Protein AF-A0AAV5TWM8-F1 (afdb_monomer_lite)

Secondary structure (DSSP, 8-state):
----TTHHHHHHHHHHHHHHHHHHHHTT----SHHHHHHHHHTT--TT-------------TT-TTTSTTT------TTGGG--EEEEETTEEEEESSTT-SS-EEE---BTTBPP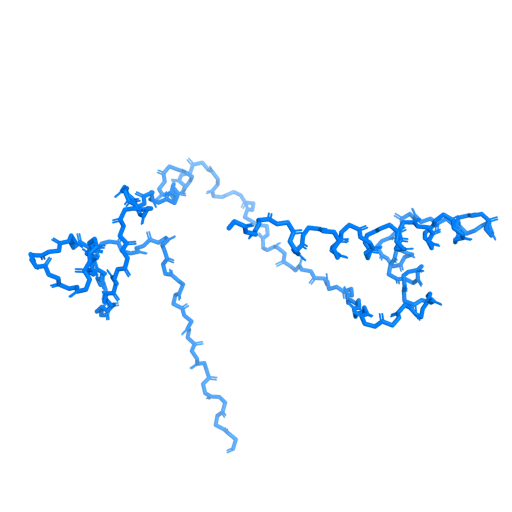--------

Structure (mmCIF, N/CA/C/O backbone):
data_AF-A0AAV5TWM8-F1
#
_entry.id   AF-A0AAV5TWM8-F1
#
loop_
_atom_site.group_PDB
_atom_site.id
_atom_site.type_symbol
_atom_site.label_atom_id
_atom_site.label_alt_id
_atom_site.label_comp_id
_atom_site.label_asym_id
_atom_site.label_entity_id
_atom_site.label_seq_id
_atom_site.pdbx_PDB_ins_code
_atom_site.Cartn_x
_atom_site.Cartn_y
_atom_site.Cartn_z
_atom_site.occupancy
_atom_site.B_iso_or_equiv
_atom_site.auth_seq_id
_atom_site.auth_comp_id
_atom_site.auth_asym_id
_atom_site.auth_atom_id
_atom_site.pdbx_PDB_model_num
ATOM 1 N N . SER A 1 1 ? -13.459 26.679 3.587 1.00 49.06 1 SER A N 1
ATOM 2 C CA . SER A 1 1 ? -13.588 25.571 2.625 1.00 49.06 1 SER A CA 1
ATOM 3 C C . SER A 1 1 ? -12.235 25.231 2.037 1.00 49.06 1 SER A C 1
ATOM 5 O O . SER A 1 1 ? -11.797 25.922 1.133 1.00 49.06 1 SER A O 1
ATOM 7 N N . GLU A 1 2 ? -11.572 24.189 2.529 1.00 49.22 2 GLU A N 1
ATOM 8 C CA . GLU A 1 2 ? -10.461 23.548 1.815 1.00 49.22 2 GLU A CA 1
ATOM 9 C C . GLU A 1 2 ? -10.680 22.035 1.873 1.00 49.22 2 GLU A C 1
ATOM 11 O O . GLU A 1 2 ? -10.535 21.416 2.920 1.00 49.22 2 GLU A O 1
ATOM 16 N N . ALA A 1 3 ? -11.088 21.449 0.746 1.00 53.31 3 ALA A N 1
ATOM 17 C CA . ALA A 1 3 ? -11.395 20.021 0.624 1.00 53.31 3 ALA A CA 1
ATOM 18 C C . ALA A 1 3 ? -10.556 19.327 -0.470 1.00 53.31 3 ALA A C 1
ATOM 20 O O . ALA A 1 3 ? -10.944 18.276 -0.972 1.00 53.31 3 ALA A O 1
ATOM 21 N N . GLN A 1 4 ? -9.428 19.917 -0.891 1.00 60.34 4 GLN A N 1
ATOM 22 C CA . GLN A 1 4 ? -8.647 19.423 -2.043 1.00 60.34 4 GLN A CA 1
ATOM 23 C C . GLN A 1 4 ? -7.148 19.196 -1.777 1.00 60.34 4 GLN A C 1
ATOM 25 O O . GLN A 1 4 ? -6.499 18.531 -2.585 1.00 60.34 4 GLN A O 1
ATOM 30 N N . ASN A 1 5 ? -6.588 19.652 -0.649 1.00 57.09 5 ASN A N 1
ATOM 31 C CA . ASN A 1 5 ? -5.128 19.657 -0.447 1.00 57.09 5 ASN A CA 1
ATOM 32 C C . ASN A 1 5 ? -4.472 18.266 -0.318 1.00 57.09 5 ASN A C 1
ATOM 34 O O . ASN A 1 5 ? -3.258 18.160 -0.453 1.00 57.09 5 ASN A O 1
ATOM 38 N N . GLY A 1 6 ? -5.245 17.191 -0.118 1.00 59.84 6 GLY A N 1
ATOM 39 C CA . GLY A 1 6 ? -4.710 15.824 -0.006 1.00 59.84 6 GLY A CA 1
ATOM 40 C C . GLY A 1 6 ? -4.788 14.968 -1.277 1.00 59.84 6 GLY A C 1
ATOM 41 O O . GLY A 1 6 ? -4.035 14.008 -1.420 1.00 59.84 6 GLY A O 1
ATOM 42 N N . LYS A 1 7 ? -5.686 15.281 -2.219 1.00 67.69 7 LYS A N 1
ATOM 43 C CA . LYS A 1 7 ? -5.908 14.426 -3.401 1.00 67.69 7 LYS A CA 1
ATOM 44 C C . LYS A 1 7 ? -4.803 14.607 -4.442 1.00 67.69 7 LYS A C 1
ATOM 46 O O . LYS A 1 7 ? -4.273 13.636 -4.980 1.00 67.69 7 LYS A O 1
ATOM 51 N N . SER A 1 8 ? -4.413 15.859 -4.670 1.00 68.50 8 SER A N 1
ATOM 52 C CA . SER A 1 8 ? -3.429 16.229 -5.689 1.00 68.50 8 SER A CA 1
ATOM 53 C C . SER A 1 8 ? -2.031 15.662 -5.416 1.00 68.50 8 SER A C 1
ATOM 55 O O . SER A 1 8 ? -1.298 15.365 -6.360 1.00 68.50 8 SER A O 1
ATOM 57 N N . SER A 1 9 ? -1.655 15.474 -4.148 1.00 74.56 9 SER A N 1
ATOM 58 C CA . SER A 1 9 ? -0.363 14.900 -3.761 1.00 74.56 9 SER A CA 1
ATOM 59 C C . SER A 1 9 ? -0.304 13.394 -4.025 1.00 74.56 9 SER A C 1
ATOM 61 O O . SER A 1 9 ? 0.662 12.920 -4.625 1.00 74.56 9 SER A O 1
ATOM 63 N N . CYS A 1 10 ? -1.356 12.652 -3.668 1.00 78.12 10 CYS A N 1
ATOM 64 C CA . CYS A 1 10 ? -1.452 11.218 -3.941 1.00 78.12 10 CYS A CA 1
ATOM 65 C C . CYS A 1 10 ? -1.481 10.930 -5.453 1.00 78.12 10 CYS A C 1
ATOM 67 O O . CYS A 1 10 ? -0.699 10.110 -5.942 1.00 78.12 10 CYS A O 1
ATOM 69 N N . ASP A 1 11 ? -2.292 11.672 -6.218 1.00 86.31 11 ASP A N 1
ATOM 70 C CA . ASP A 1 11 ? -2.353 11.537 -7.680 1.00 86.31 11 ASP A CA 1
ATOM 71 C C . ASP A 1 11 ? -0.998 11.841 -8.341 1.00 86.31 11 ASP A C 1
ATOM 73 O O . ASP A 1 11 ? -0.595 11.165 -9.293 1.00 86.31 11 ASP A O 1
ATOM 77 N N . ARG A 1 12 ? -0.245 12.814 -7.807 1.00 84.06 12 ARG A N 1
ATOM 78 C CA . ARG A 1 12 ? 1.103 13.151 -8.285 1.00 84.06 12 ARG A CA 1
ATOM 79 C C . ARG A 1 12 ? 2.082 11.992 -8.086 1.00 84.06 12 ARG A C 1
ATOM 81 O O . ARG A 1 12 ? 2.802 11.653 -9.026 1.00 84.06 12 ARG A O 1
ATOM 88 N N . VAL A 1 13 ? 2.090 11.363 -6.910 1.00 84.62 13 V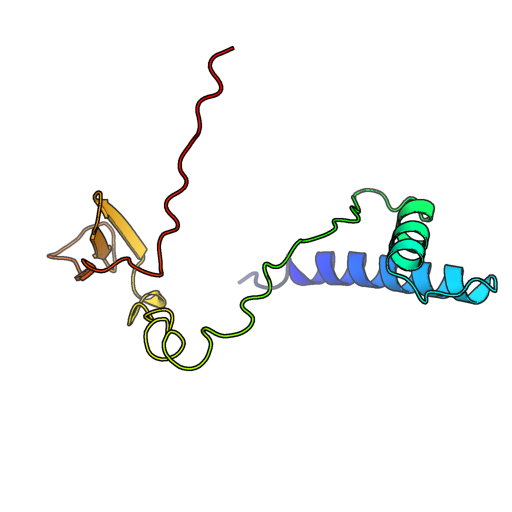AL A N 1
ATOM 89 C CA . VAL A 1 13 ? 2.948 10.195 -6.632 1.00 84.62 13 VAL A CA 1
ATOM 90 C C . VAL A 1 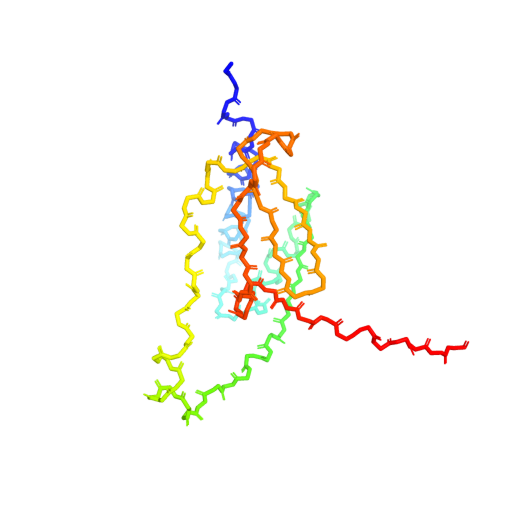13 ? 2.541 9.013 -7.515 1.00 84.62 13 VAL A C 1
ATOM 92 O O . VAL A 1 13 ? 3.391 8.394 -8.158 1.00 84.62 13 VAL A O 1
ATOM 95 N N . ALA A 1 14 ? 1.240 8.747 -7.649 1.00 86.69 14 ALA A N 1
ATOM 96 C CA . ALA A 1 14 ? 0.736 7.684 -8.514 1.00 86.69 14 ALA A CA 1
ATOM 97 C C . ALA A 1 14 ? 1.116 7.903 -9.991 1.00 86.69 14 ALA A C 1
ATOM 99 O O . ALA A 1 14 ? 1.503 6.958 -10.683 1.00 86.69 14 ALA A O 1
ATOM 100 N N . ALA A 1 15 ? 1.055 9.142 -10.487 1.00 88.31 15 ALA A N 1
ATOM 101 C CA . ALA A 1 15 ? 1.466 9.482 -11.848 1.00 88.31 15 ALA A CA 1
ATOM 102 C C . ALA A 1 15 ? 2.970 9.252 -12.076 1.00 88.31 15 ALA A C 1
ATOM 104 O O . ALA A 1 15 ? 3.359 8.732 -13.127 1.00 88.31 15 ALA A O 1
ATOM 105 N N . GLN A 1 16 ? 3.809 9.586 -11.089 1.00 88.69 16 GLN A N 1
ATOM 106 C CA . GLN A 1 16 ? 5.252 9.332 -11.133 1.00 88.69 16 GLN A CA 1
ATOM 107 C C . GLN A 1 16 ? 5.559 7.833 -11.184 1.00 88.69 16 GLN A C 1
ATOM 109 O O . GLN A 1 16 ? 6.311 7.405 -12.061 1.00 88.69 16 GLN A O 1
ATOM 114 N N . VAL A 1 17 ? 4.927 7.031 -10.322 1.00 90.50 17 VAL A N 1
ATOM 115 C CA . VAL A 1 17 ? 5.081 5.566 -10.322 1.00 90.50 17 VAL A CA 1
ATOM 116 C C . VAL A 1 17 ? 4.638 4.980 -11.665 1.00 90.50 17 VAL A C 1
ATOM 118 O O . VAL A 1 17 ? 5.399 4.247 -12.292 1.00 90.50 17 VAL A O 1
ATOM 121 N N . LYS A 1 18 ? 3.469 5.372 -12.191 1.00 90.62 18 LYS A N 1
ATOM 122 C CA . LYS A 1 18 ? 2.987 4.902 -13.505 1.00 90.62 18 LYS A CA 1
ATOM 123 C C . LYS A 1 18 ? 3.951 5.236 -14.643 1.00 90.62 18 LYS A C 1
ATOM 125 O O . LYS A 1 18 ? 4.152 4.404 -15.525 1.00 90.62 18 LYS A O 1
ATOM 130 N N . ARG A 1 19 ? 4.541 6.438 -14.652 1.00 90.38 19 ARG A N 1
ATOM 131 C CA . ARG A 1 19 ? 5.536 6.819 -15.669 1.00 90.38 19 ARG A CA 1
ATOM 132 C C . ARG A 1 19 ? 6.752 5.904 -15.607 1.00 90.38 19 ARG A C 1
ATOM 134 O O . ARG A 1 19 ? 7.178 5.393 -16.631 1.00 90.38 19 ARG A O 1
ATOM 141 N N . LYS A 1 20 ? 7.249 5.643 -14.403 1.00 89.25 20 LYS A N 1
ATOM 142 C CA . LYS A 1 20 ? 8.403 4.777 -14.175 1.00 89.25 20 LYS A CA 1
ATOM 143 C C . LYS A 1 20 ? 8.170 3.326 -14.591 1.00 89.25 20 LYS A C 1
ATOM 145 O O . LYS A 1 20 ? 9.054 2.730 -15.197 1.00 89.25 20 LYS A O 1
ATOM 150 N N . LEU A 1 21 ? 6.973 2.794 -14.355 1.00 90.12 21 LEU A N 1
ATOM 151 C CA . LEU A 1 21 ? 6.596 1.470 -14.855 1.00 90.12 21 LEU A CA 1
ATOM 152 C C . LEU A 1 21 ? 6.574 1.430 -16.389 1.00 90.12 21 LEU A C 1
ATOM 154 O O . LEU A 1 21 ? 7.087 0.485 -16.980 1.00 90.12 21 LEU A O 1
ATOM 158 N N . ARG A 1 22 ? 6.065 2.481 -17.050 1.00 90.94 22 ARG A N 1
ATOM 159 C CA . ARG A 1 22 ? 6.137 2.586 -18.519 1.00 90.94 22 ARG A CA 1
ATOM 160 C C . ARG A 1 22 ? 7.577 2.652 -19.023 1.00 90.94 22 ARG A C 1
ATOM 162 O O . ARG A 1 22 ? 7.898 1.949 -19.971 1.00 90.94 22 ARG A O 1
ATOM 169 N N . ASP A 1 23 ? 8.445 3.427 -18.373 1.00 89.62 23 ASP A N 1
ATOM 170 C CA . ASP A 1 23 ? 9.871 3.513 -18.722 1.00 89.62 23 ASP A CA 1
ATOM 171 C C . ASP A 1 23 ? 10.594 2.166 -18.504 1.00 89.62 23 ASP A C 1
ATOM 173 O O . ASP A 1 23 ? 11.546 1.829 -19.207 1.00 89.62 23 ASP A O 1
ATOM 177 N N . TYR A 1 24 ? 10.171 1.379 -17.511 1.00 89.56 24 TYR A N 1
ATOM 178 C CA . TYR A 1 24 ? 10.675 0.023 -17.284 1.00 89.56 24 TYR A CA 1
ATOM 179 C C . TYR A 1 24 ? 10.277 -0.913 -18.433 1.00 89.56 24 TYR A C 1
ATOM 181 O O . TYR A 1 24 ? 11.146 -1.596 -18.973 1.00 89.56 24 TYR A O 1
ATOM 189 N N . VAL A 1 25 ? 9.016 -0.856 -18.875 1.00 90.38 25 VAL A N 1
ATOM 190 C CA . VAL A 1 25 ? 8.518 -1.654 -20.008 1.00 90.38 25 VAL A CA 1
ATOM 191 C C . VAL A 1 25 ? 9.142 -1.233 -21.339 1.00 90.38 25 VAL A C 1
ATOM 193 O O . VAL A 1 25 ? 9.568 -2.075 -22.126 1.00 90.38 25 VAL A O 1
ATOM 196 N N . ALA A 1 26 ? 9.289 0.071 -21.570 1.00 89.69 26 ALA A N 1
ATOM 197 C CA . ALA A 1 26 ? 9.904 0.617 -22.780 1.00 89.69 26 ALA A CA 1
ATOM 198 C C . ALA A 1 26 ? 11.378 0.204 -22.951 1.00 89.69 26 ALA A C 1
ATOM 200 O O . ALA A 1 26 ? 11.882 0.175 -24.070 1.00 89.69 26 ALA A O 1
ATOM 201 N N . ARG A 1 27 ? 12.068 -0.162 -21.862 1.00 87.94 27 ARG A N 1
ATOM 202 C CA . ARG A 1 27 ? 13.435 -0.711 -21.890 1.00 87.94 27 ARG A CA 1
ATOM 203 C C . ARG A 1 27 ? 13.490 -2.206 -22.236 1.00 87.94 27 ARG A C 1
ATOM 205 O O . ARG A 1 27 ? 14.539 -2.822 -22.071 1.00 87.94 27 ARG A O 1
ATOM 212 N N . GLY A 1 28 ? 12.381 -2.796 -22.680 1.00 87.38 28 GLY A N 1
ATOM 213 C CA . GLY A 1 28 ? 12.293 -4.209 -23.059 1.00 87.38 28 GLY A CA 1
ATOM 214 C C . GLY A 1 28 ? 12.157 -5.168 -21.875 1.00 87.38 28 GLY A C 1
ATOM 215 O O . GLY A 1 28 ? 12.232 -6.379 -22.064 1.00 87.38 28 GLY A O 1
ATOM 216 N N . LYS A 1 29 ? 11.956 -4.652 -20.655 1.00 87.00 29 LYS A N 1
ATOM 217 C CA . LYS A 1 29 ? 11.653 -5.473 -19.476 1.00 87.00 29 LYS A CA 1
ATOM 218 C C . LYS A 1 29 ? 10.141 -5.688 -19.380 1.00 87.00 29 LYS A C 1
ATOM 220 O O . LYS A 1 29 ? 9.375 -4.811 -19.755 1.00 87.00 29 LYS A O 1
ATOM 225 N N . ASN A 1 30 ? 9.689 -6.827 -18.869 1.00 89.50 30 ASN A N 1
ATOM 226 C CA . ASN A 1 30 ? 8.260 -7.094 -18.683 1.00 89.50 30 ASN A CA 1
ATOM 227 C C . ASN A 1 30 ? 7.907 -7.130 -17.190 1.00 89.50 30 ASN A C 1
ATOM 229 O O . ASN A 1 30 ? 8.778 -7.389 -16.364 1.00 89.50 30 ASN A O 1
ATOM 233 N N . ILE A 1 31 ? 6.649 -6.855 -16.846 1.00 88.19 31 ILE A N 1
ATOM 234 C CA . ILE A 1 31 ? 6.144 -6.914 -15.469 1.00 88.19 31 ILE A CA 1
ATOM 235 C C . ILE A 1 31 ? 5.070 -7.998 -15.428 1.00 88.19 31 ILE A C 1
ATOM 237 O O . ILE A 1 31 ? 3.916 -7.741 -15.770 1.00 88.19 31 ILE A O 1
ATOM 241 N N . VAL A 1 32 ? 5.463 -9.215 -15.053 1.00 90.81 32 VAL A N 1
ATOM 242 C CA . VAL A 1 32 ? 4.565 -10.382 -15.014 1.00 90.81 32 VAL A CA 1
ATOM 243 C C . VAL A 1 32 ? 4.396 -10.885 -13.583 1.00 90.81 32 VAL A C 1
ATOM 245 O O . VAL A 1 32 ? 3.305 -11.310 -13.207 1.00 90.81 32 VAL A O 1
ATOM 248 N N . SER A 1 33 ? 5.453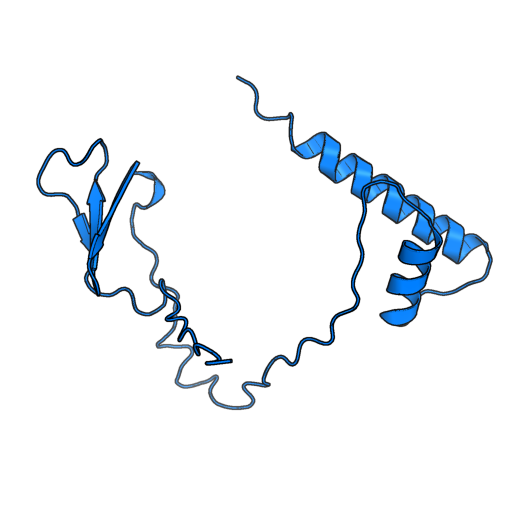 -10.801 -12.774 1.00 88.88 33 SER A N 1
ATOM 249 C CA . SER A 1 33 ? 5.451 -11.204 -11.369 1.00 88.88 33 SER A CA 1
ATOM 250 C C . SER A 1 33 ? 5.364 -10.016 -10.407 1.00 88.88 33 SER A C 1
ATOM 252 O O . SER A 1 33 ? 5.694 -8.871 -10.734 1.00 88.88 33 SER A O 1
ATOM 254 N N . GLU A 1 34 ? 4.975 -10.296 -9.164 1.00 88.00 34 GLU A N 1
ATOM 255 C CA . GLU A 1 34 ? 5.014 -9.332 -8.065 1.00 88.00 34 GLU A CA 1
ATOM 256 C C . GLU A 1 34 ? 6.435 -8.826 -7.769 1.00 88.00 34 GLU A C 1
ATOM 258 O O . GLU A 1 34 ? 6.611 -7.688 -7.326 1.00 88.00 34 GLU A O 1
ATOM 263 N N . LYS A 1 35 ? 7.454 -9.646 -8.058 1.00 89.62 35 LYS A N 1
ATOM 264 C CA . LYS A 1 35 ? 8.863 -9.268 -7.914 1.00 89.62 35 LYS A CA 1
ATOM 265 C C . LYS A 1 35 ? 9.275 -8.268 -8.983 1.00 89.62 35 LYS A C 1
ATOM 267 O O . LYS A 1 35 ? 9.942 -7.294 -8.650 1.00 89.6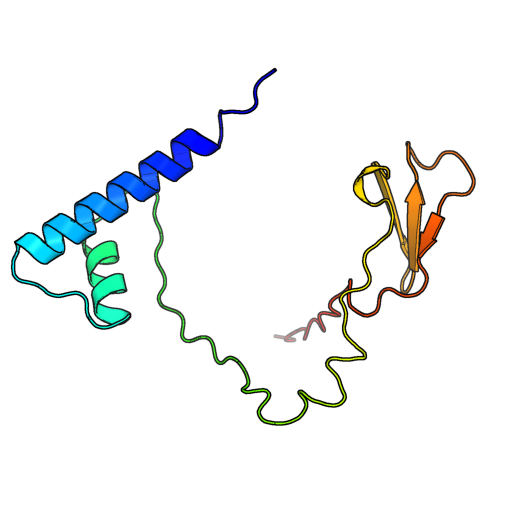2 35 LYS A O 1
ATOM 272 N N . ASP A 1 36 ? 8.820 -8.457 -10.219 1.00 89.69 36 ASP A N 1
ATOM 273 C CA . ASP A 1 36 ? 9.120 -7.543 -11.328 1.00 89.69 36 ASP A CA 1
ATOM 274 C C . ASP A 1 36 ? 8.536 -6.158 -11.039 1.00 89.69 36 ASP A C 1
ATOM 276 O O . ASP A 1 36 ? 9.184 -5.138 -11.268 1.00 89.69 36 ASP A O 1
ATOM 280 N N . LEU A 1 37 ? 7.319 -6.114 -10.482 1.00 89.81 37 LEU A N 1
ATOM 281 C CA . LEU A 1 37 ? 6.678 -4.862 -10.085 1.00 89.81 37 LEU A CA 1
ATOM 282 C C . LEU A 1 37 ? 7.447 -4.177 -8.951 1.00 89.81 37 LEU A C 1
ATOM 284 O O . LEU A 1 37 ? 7.683 -2.969 -9.010 1.00 89.81 37 LEU A O 1
ATOM 288 N N . TYR A 1 38 ? 7.849 -4.939 -7.933 1.00 91.56 38 TYR A N 1
ATOM 289 C CA . TYR A 1 38 ? 8.674 -4.422 -6.846 1.00 91.56 38 TYR A CA 1
ATOM 290 C C . TYR A 1 38 ? 9.991 -3.849 -7.376 1.00 91.56 38 TYR A C 1
ATOM 292 O O . TYR A 1 38 ? 10.323 -2.701 -7.086 1.00 91.56 38 TYR A O 1
ATOM 300 N N . GLU A 1 39 ? 10.709 -4.611 -8.198 1.00 89.50 39 GLU A N 1
ATOM 301 C CA . GLU A 1 39 ? 11.989 -4.213 -8.774 1.00 89.50 39 GLU A CA 1
ATOM 302 C C . GLU A 1 39 ? 11.842 -2.970 -9.661 1.00 89.50 39 GLU A C 1
ATOM 304 O O . GLU A 1 39 ? 12.641 -2.035 -9.558 1.00 89.50 39 GLU A O 1
ATOM 309 N N . ALA A 1 40 ? 10.785 -2.911 -10.475 1.00 90.12 40 ALA A N 1
ATOM 310 C CA . ALA A 1 40 ? 10.501 -1.773 -11.335 1.00 90.12 40 ALA A CA 1
ATOM 311 C C . ALA A 1 40 ? 10.311 -0.474 -10.542 1.00 90.12 40 ALA A C 1
ATOM 313 O O . ALA A 1 40 ? 10.770 0.580 -10.986 1.00 90.12 40 ALA A O 1
ATOM 314 N N . ILE A 1 41 ? 9.676 -0.525 -9.368 1.00 89.94 41 ILE A N 1
ATOM 315 C CA . ILE A 1 41 ? 9.465 0.667 -8.534 1.00 89.94 41 ILE A CA 1
ATOM 316 C C . ILE A 1 41 ? 10.702 0.958 -7.669 1.00 89.94 41 ILE A C 1
ATOM 318 O O . ILE A 1 41 ? 11.118 2.115 -7.577 1.00 89.94 41 ILE A O 1
ATOM 322 N N . ALA A 1 42 ? 11.331 -0.069 -7.095 1.00 86.12 42 ALA A N 1
ATOM 323 C CA . ALA A 1 42 ? 12.500 0.062 -6.225 1.00 86.12 42 ALA A CA 1
ATOM 324 C C . ALA A 1 42 ? 13.716 0.648 -6.963 1.00 86.12 42 ALA A C 1
ATOM 326 O O . ALA A 1 42 ? 14.378 1.550 -6.451 1.00 86.12 42 ALA A O 1
ATOM 327 N N . GLN A 1 43 ? 13.968 0.225 -8.208 1.00 80.12 43 GLN A N 1
ATOM 328 C CA . GLN A 1 43 ? 15.067 0.752 -9.032 1.00 80.12 43 GLN A CA 1
ATOM 329 C C . GLN A 1 43 ? 14.867 2.209 -9.468 1.00 80.12 43 GLN A C 1
ATOM 331 O O . GLN A 1 43 ? 15.792 2.833 -9.987 1.00 80.12 43 GLN A O 1
ATOM 336 N N . CYS A 1 44 ? 13.668 2.774 -9.304 1.00 74.81 44 CYS A N 1
ATOM 337 C CA . CYS A 1 44 ? 13.366 4.102 -9.825 1.00 74.81 44 CYS A CA 1
ATOM 338 C C . CYS A 1 44 ? 13.794 5.263 -8.925 1.00 74.81 44 CYS A C 1
ATOM 340 O O . CYS A 1 44 ? 13.771 6.400 -9.405 1.00 74.81 44 CYS A O 1
ATOM 342 N N . GLY A 1 45 ? 14.184 5.004 -7.670 1.00 73.44 45 GLY A N 1
ATOM 343 C CA . GLY A 1 45 ? 14.770 6.011 -6.776 1.00 73.44 45 GLY A CA 1
ATOM 344 C C . GLY A 1 45 ? 13.876 7.231 -6.520 1.00 73.44 45 GLY A C 1
ATOM 345 O O . GLY A 1 45 ? 14.371 8.352 -6.407 1.00 73.44 45 GLY A O 1
ATOM 346 N N . LEU A 1 46 ? 12.551 7.045 -6.487 1.00 81.81 46 LEU A N 1
ATOM 347 C CA . LEU A 1 46 ? 11.609 8.127 -6.195 1.00 81.81 46 LEU A CA 1
ATOM 348 C C . LEU A 1 46 ? 11.777 8.576 -4.735 1.00 81.81 46 LEU A C 1
ATOM 350 O O . LEU A 1 46 ? 11.574 7.796 -3.808 1.00 81.81 46 LEU A O 1
ATOM 354 N N . LYS A 1 47 ? 12.147 9.845 -4.525 1.00 78.94 47 LYS A N 1
ATOM 355 C CA . LYS A 1 47 ? 12.295 10.417 -3.179 1.00 78.94 47 LYS A CA 1
ATOM 356 C C . LYS A 1 47 ? 10.942 10.437 -2.462 1.00 78.94 47 LYS A C 1
ATOM 358 O O . LYS A 1 47 ? 9.956 10.895 -3.033 1.00 78.94 47 LYS A O 1
ATOM 363 N N . GLY A 1 48 ? 10.922 9.982 -1.209 1.00 78.50 48 GLY A N 1
ATOM 364 C CA . GLY A 1 48 ? 9.713 9.961 -0.378 1.00 78.50 48 GLY A CA 1
ATOM 365 C C . GLY A 1 48 ? 8.766 8.787 -0.645 1.00 78.50 48 GLY A C 1
ATOM 366 O O . GLY A 1 48 ? 7.628 8.827 -0.189 1.00 78.50 48 GLY A O 1
ATOM 367 N N . LEU A 1 49 ? 9.212 7.755 -1.371 1.00 81.94 49 LEU A N 1
ATOM 368 C CA . LEU A 1 49 ? 8.457 6.523 -1.585 1.00 81.94 49 LEU A CA 1
ATOM 369 C C . LEU A 1 49 ? 9.237 5.328 -1.025 1.00 81.94 49 LEU A C 1
ATOM 371 O O . LEU A 1 49 ? 10.329 5.025 -1.500 1.00 81.94 49 LEU A O 1
ATOM 375 N N . SER A 1 50 ? 8.642 4.625 -0.064 1.00 85.44 50 SER A N 1
ATOM 376 C CA . SER A 1 50 ? 9.137 3.335 0.425 1.00 85.44 50 SER A CA 1
ATOM 377 C C . SER A 1 50 ? 8.235 2.227 -0.103 1.00 85.44 50 SER A C 1
ATOM 379 O O . SER A 1 50 ? 7.011 2.325 -0.018 1.00 85.44 50 SER A O 1
ATOM 381 N N . VAL A 1 51 ? 8.830 1.177 -0.665 1.00 85.81 51 VAL A N 1
ATOM 382 C CA . VAL A 1 51 ? 8.100 0.050 -1.255 1.00 85.81 51 VAL A CA 1
ATOM 383 C C . VAL A 1 51 ? 8.569 -1.231 -0.592 1.00 85.81 51 VAL A C 1
ATOM 385 O O . VAL A 1 51 ? 9.770 -1.443 -0.438 1.00 85.81 51 VAL A O 1
ATOM 388 N N . TYR A 1 52 ? 7.621 -2.091 -0.232 1.00 87.44 52 TYR A N 1
ATOM 389 C CA . TYR A 1 52 ? 7.881 -3.378 0.402 1.00 87.44 52 TYR A CA 1
ATOM 390 C C . TYR A 1 52 ? 7.079 -4.463 -0.309 1.00 87.44 52 TYR A C 1
ATOM 392 O O . TYR A 1 52 ? 5.891 -4.287 -0.583 1.00 87.44 52 TYR A O 1
ATOM 400 N N . LEU A 1 53 ? 7.729 -5.588 -0.597 1.00 88.50 53 LEU A N 1
ATOM 401 C CA . LEU A 1 53 ? 7.066 -6.786 -1.092 1.00 88.50 53 LEU A CA 1
ATOM 402 C C . LEU A 1 53 ? 6.819 -7.722 0.092 1.00 88.50 53 LEU A C 1
ATOM 404 O O . LEU A 1 53 ? 7.763 -8.258 0.666 1.00 88.50 53 LEU A O 1
ATOM 408 N N . VAL A 1 54 ? 5.554 -7.912 0.464 1.00 86.00 54 VAL A N 1
ATOM 409 C CA . VAL A 1 54 ? 5.174 -8.743 1.613 1.00 86.00 54 VAL A CA 1
ATOM 410 C C . VAL A 1 54 ? 4.339 -9.923 1.142 1.00 86.00 54 VAL A C 1
ATOM 412 O O . VAL A 1 54 ? 3.320 -9.759 0.469 1.00 86.00 54 VAL A O 1
ATOM 415 N N . LYS A 1 55 ? 4.742 -11.132 1.541 1.00 85.88 55 LYS A N 1
ATOM 416 C CA . LYS A 1 55 ? 3.941 -12.339 1.341 1.00 85.88 55 LYS A CA 1
ATOM 417 C C . LYS A 1 55 ? 2.896 -12.426 2.447 1.00 85.88 55 LYS A C 1
ATOM 419 O O . LYS A 1 55 ? 3.167 -12.921 3.536 1.00 85.88 55 LYS A O 1
ATOM 424 N N . VAL A 1 56 ? 1.688 -11.954 2.162 1.00 81.75 56 VAL A N 1
ATOM 425 C CA . VAL A 1 56 ? 0.570 -12.086 3.098 1.00 81.75 56 VAL A CA 1
ATOM 426 C C . VAL A 1 56 ? 0.047 -13.519 3.026 1.00 81.75 56 VAL A C 1
ATOM 428 O O . VAL A 1 56 ? -0.578 -13.912 2.039 1.00 81.75 56 VAL A O 1
ATOM 431 N N . LYS A 1 57 ? 0.288 -14.312 4.075 1.00 77.00 57 LYS A N 1
ATOM 432 C CA . LYS A 1 57 ? -0.448 -15.560 4.296 1.00 77.00 57 LYS A CA 1
ATOM 433 C C . LYS A 1 57 ? -1.876 -15.175 4.668 1.00 77.00 57 LYS A C 1
ATOM 435 O O . LYS A 1 57 ? -2.186 -14.950 5.830 1.00 77.00 57 LYS A O 1
ATOM 440 N N . ARG A 1 58 ? -2.749 -15.042 3.671 1.00 59.34 58 ARG A N 1
ATOM 441 C CA . ARG A 1 58 ? -4.183 -15.099 3.945 1.00 59.34 58 ARG A CA 1
ATOM 442 C C . ARG A 1 58 ? -4.458 -16.546 4.299 1.00 59.34 58 ARG A C 1
ATOM 444 O O . ARG A 1 58 ? -4.323 -17.407 3.431 1.00 59.34 58 ARG A O 1
ATOM 451 N N . GLU A 1 59 ? -4.758 -16.816 5.562 1.00 57.81 59 GLU A N 1
ATOM 452 C CA . GLU A 1 59 ? -5.327 -18.100 5.941 1.00 57.81 59 GLU A CA 1
ATOM 453 C C . GLU A 1 59 ? -6.508 -18.344 5.010 1.00 57.81 59 GLU A C 1
ATOM 455 O O . GLU A 1 59 ? -7.483 -17.586 4.985 1.00 57.81 59 GLU A O 1
ATOM 460 N N . LYS A 1 60 ? -6.368 -19.349 4.148 1.00 48.31 60 LYS A N 1
ATOM 461 C CA . LYS A 1 60 ? -7.481 -19.830 3.356 1.00 48.31 60 LYS A CA 1
ATOM 462 C C . LYS A 1 60 ? -8.501 -20.333 4.366 1.00 48.31 60 LYS A C 1
ATOM 464 O O . LYS A 1 60 ? -8.363 -21.439 4.876 1.00 48.31 60 LYS A O 1
ATOM 469 N N . LYS A 1 61 ? -9.540 -19.544 4.634 1.00 47.84 61 LYS A N 1
ATOM 470 C CA . LYS A 1 61 ? -10.809 -20.068 5.141 1.00 47.84 61 LYS A CA 1
ATOM 471 C C . LYS A 1 61 ? -11.451 -20.903 4.030 1.00 47.84 61 LYS A C 1
ATOM 473 O O . LYS A 1 61 ? -12.497 -20.558 3.500 1.00 47.84 61 LYS A O 1
ATOM 478 N N . GLU A 1 62 ? -10.795 -21.988 3.630 1.00 43.69 62 GLU A N 1
ATOM 479 C CA . GLU A 1 62 ? -11.447 -23.041 2.872 1.00 43.69 62 GLU A CA 1
ATOM 480 C C . GLU A 1 62 ? -12.409 -23.732 3.850 1.00 43.69 62 GLU A C 1
ATOM 482 O O . GLU A 1 62 ? -11.990 -24.392 4.795 1.00 43.69 62 GLU A O 1
ATOM 487 N N . LYS A 1 63 ? -13.713 -23.546 3.602 1.00 41.72 63 LYS A N 1
ATOM 488 C CA . LYS A 1 63 ? -14.835 -24.320 4.167 1.00 41.72 63 LYS A CA 1
ATOM 489 C C . LYS A 1 63 ? -15.302 -24.005 5.599 1.00 41.72 63 LYS A C 1
ATOM 491 O O . LYS A 1 63 ? -15.686 -24.911 6.324 1.00 41.72 63 LYS A O 1
ATOM 496 N N . VAL A 1 64 ? -15.444 -22.728 5.959 1.00 45.34 64 VAL A N 1
ATOM 497 C CA . VAL A 1 64 ? -16.492 -22.323 6.933 1.00 45.34 64 VAL A CA 1
ATOM 498 C C . VAL A 1 64 ? -17.287 -21.123 6.404 1.00 45.34 64 VAL A C 1
ATOM 500 O O . VAL A 1 64 ? -17.667 -20.212 7.131 1.00 45.34 64 VAL A O 1
ATOM 503 N N . GLU A 1 65 ? -17.496 -21.079 5.088 1.00 43.72 65 GLU A N 1
ATOM 504 C CA . GLU A 1 65 ? -18.143 -19.945 4.418 1.00 43.72 65 GLU A CA 1
ATOM 505 C C . GLU A 1 65 ? -19.674 -20.082 4.320 1.00 43.72 65 GLU A C 1
ATOM 507 O O . GLU A 1 65 ? -20.343 -19.112 3.987 1.00 43.72 65 GLU A O 1
ATOM 512 N N . ASN A 1 66 ? -20.262 -21.225 4.701 1.00 44.09 66 ASN A N 1
ATOM 513 C CA . ASN A 1 66 ? -21.724 -21.381 4.678 1.00 44.09 66 ASN A CA 1
ATOM 514 C C . ASN A 1 66 ? -22.434 -21.168 6.027 1.00 44.09 66 ASN A C 1
ATOM 516 O O . ASN A 1 66 ? -23.593 -20.758 6.006 1.00 44.09 66 ASN A O 1
ATOM 520 N N . ASP A 1 67 ? -21.752 -21.306 7.173 1.00 43.00 67 ASP A N 1
ATOM 521 C CA . ASP A 1 67 ? -22.400 -21.117 8.487 1.00 43.00 67 ASP A CA 1
ATOM 522 C C . ASP A 1 67 ? -21.949 -19.855 9.250 1.00 43.00 67 ASP A C 1
ATOM 524 O O . ASP A 1 67 ? -22.744 -19.287 9.998 1.00 43.00 67 ASP A O 1
ATOM 528 N N . LEU A 1 68 ? -20.736 -19.324 9.016 1.00 44.91 68 LEU A N 1
ATOM 529 C CA . LEU A 1 68 ? -20.243 -18.105 9.698 1.00 44.91 68 LEU A CA 1
ATOM 530 C C . LEU A 1 68 ? -20.518 -16.790 8.946 1.00 44.91 68 LEU A C 1
ATOM 532 O O . LEU A 1 68 ? -20.511 -15.713 9.547 1.00 44.91 68 LEU A O 1
ATOM 536 N N . VAL A 1 69 ? -20.799 -16.841 7.639 1.00 43.78 69 VAL A N 1
ATOM 537 C CA . VAL A 1 69 ? -21.133 -15.639 6.842 1.00 43.78 69 VAL A CA 1
ATOM 538 C C . VAL A 1 69 ? -22.515 -15.080 7.210 1.00 43.78 69 VAL A C 1
ATOM 540 O O . VAL A 1 69 ? -22.779 -13.892 7.021 1.00 43.78 69 VAL A O 1
ATOM 543 N N . LYS A 1 70 ? -23.385 -15.884 7.838 1.00 43.53 70 LYS A N 1
ATOM 544 C CA . LYS A 1 70 ? -24.620 -15.374 8.456 1.00 43.53 70 LYS A CA 1
ATOM 545 C C . LYS A 1 70 ? -24.374 -14.655 9.788 1.00 43.53 70 LYS A C 1
ATOM 547 O O . LYS A 1 70 ? -25.158 -13.771 10.127 1.00 43.53 70 LYS A O 1
ATOM 552 N N . THR A 1 71 ? -23.299 -14.970 10.509 1.00 44.66 71 THR A N 1
ATOM 553 C CA . THR A 1 71 ? -23.027 -14.450 11.864 1.00 44.66 71 THR A CA 1
ATOM 554 C C . THR A 1 71 ? -22.043 -13.284 11.917 1.00 44.66 71 THR A C 1
ATOM 556 O O . THR A 1 71 ? -22.027 -12.571 12.916 1.00 44.66 71 THR A O 1
ATOM 559 N N . LEU A 1 72 ? -21.282 -13.012 10.853 1.00 47.06 72 LEU A N 1
ATOM 560 C CA . LEU A 1 72 ? -20.328 -11.894 10.802 1.00 47.06 72 LEU A CA 1
ATOM 561 C C . LEU A 1 72 ? -20.655 -10.891 9.689 1.00 47.06 72 LEU A C 1
ATOM 563 O O . LEU A 1 72 ? -19.781 -10.465 8.935 1.00 47.06 72 LEU A O 1
ATOM 567 N N . LYS A 1 73 ? -21.912 -10.436 9.605 1.00 50.75 73 LYS A N 1
ATOM 568 C CA . LYS A 1 73 ? -22.119 -9.078 9.082 1.00 50.75 73 LYS A CA 1
ATOM 569 C C . LYS A 1 73 ? -21.410 -8.147 10.068 1.00 50.75 73 LYS A C 1
ATOM 571 O O . LYS A 1 73 ? -21.796 -8.186 11.238 1.00 50.75 73 LYS A O 1
ATOM 576 N N . PRO A 1 74 ? -20.414 -7.332 9.662 1.00 53.72 74 PRO A N 1
ATOM 577 C CA . PRO A 1 74 ? -19.921 -6.281 10.538 1.00 53.72 74 PRO A CA 1
ATOM 578 C C . PRO A 1 74 ? -21.148 -5.470 10.937 1.00 53.72 74 PRO A C 1
ATOM 580 O O . PRO A 1 74 ? -21.831 -4.905 10.072 1.00 53.72 74 PRO A O 1
ATOM 583 N N . LYS A 1 75 ? -21.521 -5.534 12.221 1.00 61.12 75 LYS A N 1
ATOM 584 C CA . LYS A 1 75 ? -22.680 -4.796 12.710 1.00 61.12 75 LYS A CA 1
ATOM 585 C C . LYS A 1 75 ? -22.416 -3.343 12.345 1.00 61.12 75 LYS A C 1
ATOM 587 O O . LYS A 1 75 ? -21.329 -2.825 12.562 1.00 61.12 75 LYS A O 1
ATOM 592 N N . LYS A 1 76 ? -23.363 -2.700 11.672 1.00 64.88 76 LYS A N 1
ATOM 593 C CA . LYS A 1 76 ? -23.239 -1.275 11.374 1.00 64.88 76 LYS A CA 1
ATOM 594 C C . LYS A 1 76 ? -23.632 -0.540 12.643 1.00 64.88 76 LYS A C 1
ATOM 596 O O . LYS A 1 76 ? -24.715 -0.777 13.171 1.00 64.88 76 LYS A O 1
ATOM 601 N N . MET A 1 77 ? -22.760 0.330 13.141 1.00 70.50 77 MET A N 1
ATOM 602 C CA . MET A 1 77 ? -23.121 1.220 14.236 1.00 70.50 77 MET A CA 1
ATOM 603 C C . MET A 1 77 ? -24.070 2.272 13.663 1.00 70.50 77 MET A C 1
ATOM 605 O O . MET A 1 77 ? -23.653 3.203 12.970 1.00 70.50 77 MET A O 1
ATOM 609 N N . GLU A 1 78 ? -25.370 2.071 13.869 1.00 73.56 78 GLU A N 1
ATOM 610 C CA . GLU A 1 78 ? -26.390 2.979 13.355 1.00 73.56 78 GLU A CA 1
ATOM 611 C C . GLU A 1 78 ? -26.162 4.400 13.870 1.00 73.56 78 GLU A C 1
ATOM 613 O O . GLU A 1 78 ? -26.166 4.647 15.081 1.00 73.56 78 GLU A O 1
ATOM 618 N N . GLY A 1 79 ? -26.003 5.332 12.928 1.00 76.38 79 GLY A N 1
ATOM 619 C CA . GLY A 1 79 ? -25.836 6.750 13.223 1.00 76.38 79 GLY A CA 1
ATOM 620 C C . GLY A 1 79 ? -24.428 7.160 13.654 1.00 76.38 79 GLY A C 1
ATOM 621 O O . GLY A 1 79 ? -24.300 8.241 14.219 1.00 76.38 79 GLY A O 1
ATOM 622 N N . ILE A 1 80 ? -23.383 6.360 13.380 1.00 80.19 80 ILE A N 1
ATOM 623 C CA . ILE A 1 80 ? -21.994 6.685 13.769 1.00 80.19 80 ILE A CA 1
ATOM 624 C C . ILE A 1 80 ? -21.541 8.087 13.331 1.00 80.19 80 ILE A C 1
ATOM 626 O O . ILE A 1 80 ? -20.876 8.780 14.088 1.00 80.19 80 ILE A O 1
ATOM 630 N N . SER A 1 81 ? -21.979 8.551 12.156 1.00 81.06 81 SER A N 1
ATOM 631 C CA . SER A 1 81 ? -21.669 9.887 11.628 1.00 81.06 81 SER A CA 1
ATOM 632 C C . SER A 1 81 ? -22.279 11.042 12.430 1.00 81.06 81 SER A C 1
ATOM 634 O O . SER A 1 81 ? -21.930 12.193 12.196 1.00 81.06 81 SER A O 1
ATOM 636 N N . GLY A 1 82 ? -23.229 10.759 13.324 1.00 81.81 82 GLY A N 1
ATOM 637 C CA . GLY A 1 82 ? -23.872 11.746 14.188 1.00 81.81 82 GLY A CA 1
ATOM 638 C C . GLY A 1 82 ? -23.267 11.835 15.588 1.00 81.81 82 GLY A C 1
ATOM 639 O O . GLY A 1 82 ? -23.714 12.679 16.363 1.00 81.81 82 GLY A O 1
ATOM 640 N N . PHE A 1 83 ? -22.303 10.977 15.929 1.00 85.31 83 PHE A N 1
ATOM 641 C CA . PHE A 1 83 ? -21.630 10.988 17.225 1.00 85.31 83 PHE A CA 1
ATOM 642 C C . PHE A 1 83 ? -20.248 11.638 17.098 1.00 85.31 83 PHE A C 1
ATOM 644 O O . PHE A 1 83 ? -19.503 11.351 16.166 1.00 85.31 83 PHE A O 1
ATOM 651 N N . GLY A 1 84 ? -19.923 12.529 18.035 1.00 83.25 84 GLY A N 1
ATOM 652 C CA . GLY A 1 84 ? -18.657 13.270 18.076 1.00 83.25 84 GLY A CA 1
ATOM 653 C C . GLY A 1 84 ? -17.828 13.010 19.334 1.00 83.25 84 GLY A C 1
ATOM 654 O O . GLY A 1 84 ? -16.723 13.527 19.451 1.00 83.25 84 GLY A O 1
ATOM 655 N N . HIS A 1 85 ? -18.355 12.234 20.283 1.00 85.81 85 HIS A N 1
ATOM 656 C CA . HIS A 1 85 ? -17.685 11.909 21.538 1.00 85.81 85 HIS A CA 1
ATOM 657 C C . HIS A 1 85 ? -17.952 10.446 21.894 1.00 85.81 85 HIS A C 1
ATOM 659 O O . HIS A 1 85 ? -19.111 10.025 21.871 1.00 85.81 85 HIS A O 1
ATOM 665 N N . PHE A 1 86 ? -16.896 9.687 22.188 1.00 87.69 86 PHE A N 1
ATOM 666 C CA . PHE A 1 86 ? -16.949 8.255 22.476 1.00 87.69 86 PHE A CA 1
ATOM 667 C C . PHE A 1 86 ? -16.119 7.953 23.720 1.00 87.69 86 PHE A C 1
ATOM 669 O O . PHE A 1 86 ? -14.961 8.359 23.792 1.00 87.69 86 PHE A O 1
ATOM 676 N N . GLU A 1 87 ? -16.699 7.205 24.647 1.00 88.06 87 GLU A N 1
ATOM 677 C CA . GLU A 1 87 ? -16.003 6.631 25.794 1.00 88.06 87 GLU A CA 1
ATOM 678 C C . GLU A 1 87 ? -16.042 5.109 25.668 1.00 88.06 87 GLU A C 1
ATOM 680 O O . GLU A 1 87 ? -17.095 4.519 25.405 1.00 88.06 87 GLU A O 1
ATOM 685 N N . PHE A 1 88 ? -14.870 4.490 25.797 1.00 83.88 88 PHE A N 1
ATOM 686 C CA . PHE A 1 88 ? -14.687 3.048 25.713 1.00 83.88 88 PHE A CA 1
ATOM 687 C C . PHE A 1 88 ? -14.562 2.503 27.136 1.00 83.88 88 PHE A C 1
ATOM 689 O O . PHE A 1 88 ? -13.621 2.839 27.850 1.00 83.88 88 PHE A O 1
ATOM 696 N N . GLU A 1 89 ? -15.511 1.667 27.533 1.00 79.31 89 GLU A N 1
ATOM 697 C CA . GLU A 1 89 ? -15.437 0.819 28.722 1.00 79.31 89 GLU A CA 1
ATOM 698 C C . GLU A 1 89 ? -15.154 -0.616 28.247 1.00 79.31 89 GLU A C 1
ATOM 700 O O . GLU A 1 89 ? -15.501 -0.957 27.120 1.00 79.31 89 GLU A O 1
ATOM 705 N N . GLU A 1 90 ? -14.538 -1.470 29.071 1.00 74.94 90 GLU A N 1
ATOM 706 C CA . GLU A 1 90 ? -13.970 -2.783 28.684 1.00 74.94 90 GLU A CA 1
ATOM 707 C C . GLU A 1 90 ? -14.684 -3.508 27.527 1.00 74.94 90 GLU A C 1
ATOM 709 O O . GLU A 1 90 ? -14.063 -3.878 26.532 1.00 74.94 90 GLU A O 1
ATOM 714 N N . LYS A 1 91 ? -16.006 -3.691 27.640 1.00 76.62 91 LYS A N 1
ATOM 715 C CA . LYS A 1 91 ? -16.832 -4.385 26.640 1.00 76.62 91 LYS A CA 1
ATOM 716 C C . LYS A 1 91 ? -17.912 -3.511 26.012 1.00 76.62 91 LYS A C 1
ATOM 718 O O . LYS A 1 91 ? -18.732 -4.026 25.253 1.00 76.62 91 LYS A O 1
ATOM 723 N N . THR A 1 92 ? -17.948 -2.214 26.311 1.00 83.50 92 THR A N 1
ATOM 724 C CA . THR A 1 92 ? -19.006 -1.321 25.830 1.00 83.50 92 THR A CA 1
ATOM 725 C C . THR A 1 92 ? -18.463 0.010 25.324 1.00 83.50 92 THR A C 1
ATOM 727 O O . THR A 1 92 ? -17.424 0.496 25.752 1.00 83.50 92 THR A O 1
ATOM 730 N N . VAL A 1 93 ? -19.168 0.623 24.379 1.00 86.94 93 VAL A N 1
ATOM 731 C CA . VAL A 1 93 ? -18.865 1.986 23.930 1.00 86.94 93 VAL A CA 1
ATOM 732 C C . VAL A 1 93 ? -20.066 2.864 24.192 1.00 86.94 93 VAL A C 1
ATOM 734 O O . VAL A 1 93 ? -21.168 2.560 23.731 1.00 86.94 93 VAL A O 1
ATOM 737 N N . ARG A 1 94 ? -19.867 3.983 24.885 1.00 88.50 94 ARG A N 1
ATOM 738 C CA . ARG A 1 94 ? -20.886 5.022 25.022 1.00 88.50 94 ARG A CA 1
ATOM 739 C C . ARG A 1 94 ? -20.566 6.172 24.076 1.00 88.50 94 ARG A C 1
ATOM 741 O O . ARG A 1 94 ? -19.449 6.675 24.056 1.00 88.50 94 ARG A O 1
ATOM 748 N N . ALA A 1 95 ? -21.540 6.565 23.260 1.00 87.94 95 ALA A N 1
ATOM 749 C CA . ALA A 1 95 ? -21.377 7.608 22.252 1.00 87.94 95 ALA A CA 1
ATOM 750 C C . ALA A 1 95 ? -22.365 8.764 22.454 1.00 87.94 95 ALA A C 1
ATOM 752 O O . ALA A 1 95 ? -23.543 8.551 22.753 1.00 87.94 95 ALA A O 1
ATOM 753 N N . TRP A 1 96 ? -21.917 9.994 22.213 1.00 91.00 96 TRP A N 1
ATOM 754 C CA . TRP A 1 96 ? -22.726 11.211 22.289 1.00 91.00 96 TRP A CA 1
ATOM 755 C C . TRP A 1 96 ? -22.575 12.057 21.034 1.00 91.00 96 TRP A C 1
ATOM 757 O O . TRP A 1 96 ? -21.548 12.035 20.357 1.00 91.00 96 TRP A O 1
ATOM 767 N N . LYS A 1 97 ? -23.608 12.855 20.737 1.00 84.75 97 LYS A N 1
ATOM 768 C CA . LYS A 1 97 ? -23.543 13.841 19.651 1.00 84.75 97 LYS A CA 1
ATOM 769 C C . LYS A 1 97 ? -22.566 14.975 19.970 1.00 84.75 97 LYS A C 1
ATOM 771 O O . LYS A 1 97 ? -21.884 15.450 19.073 1.00 84.75 97 LYS A O 1
ATOM 776 N N . MET A 1 98 ? -22.491 15.392 21.236 1.00 77.94 98 MET A N 1
ATOM 777 C CA . MET A 1 98 ? -21.661 16.516 21.672 1.00 77.94 98 MET A CA 1
ATOM 778 C C . MET A 1 98 ? -21.189 16.323 23.119 1.00 77.94 98 MET A C 1
ATOM 780 O O . MET A 1 98 ? -22.017 16.129 24.005 1.00 77.94 98 MET A O 1
ATOM 784 N N . CYS A 1 99 ? -19.869 16.378 23.332 1.00 75.31 99 CYS A N 1
ATOM 785 C CA . CYS A 1 99 ? -19.169 16.551 24.618 1.00 75.31 99 CYS A CA 1
ATOM 786 C C . CYS A 1 99 ? -19.737 15.798 25.843 1.00 75.31 99 CYS A C 1
ATOM 788 O O . CYS A 1 99 ? -19.834 16.386 26.915 1.00 75.31 99 CYS A O 1
ATOM 790 N N . GLY A 1 100 ? -20.165 14.539 25.700 1.00 75.38 100 GLY A N 1
ATOM 791 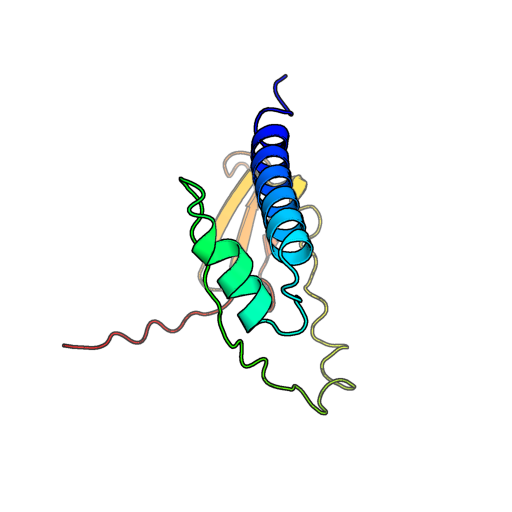C CA . GLY A 1 100 ? -20.697 13.759 26.831 1.00 75.38 100 GLY A CA 1
ATOM 792 C C . GLY A 1 100 ? -22.046 14.249 27.387 1.00 75.38 100 GLY A C 1
ATOM 793 O O . GLY A 1 100 ? -22.496 13.785 28.432 1.00 75.38 100 GLY A O 1
ATOM 794 N N . ILE A 1 101 ? -22.721 15.189 26.713 1.00 78.38 101 ILE A N 1
ATOM 795 C CA . ILE A 1 101 ? -23.949 15.812 27.221 1.00 78.38 101 ILE A CA 1
ATOM 796 C C . ILE A 1 101 ? -25.153 14.891 26.990 1.00 78.38 101 ILE A C 1
ATOM 798 O O . ILE A 1 101 ? -25.510 14.558 25.856 1.00 78.38 101 ILE A O 1
ATOM 802 N N . GLY A 1 102 ? -25.828 14.536 28.085 1.00 82.19 102 GLY A N 1
ATOM 803 C CA . GLY A 1 102 ? -27.019 13.687 28.097 1.00 82.19 102 GLY A CA 1
ATOM 804 C C . GLY A 1 102 ? -26.701 12.211 28.341 1.00 82.19 102 GLY A C 1
ATOM 805 O O . GLY A 1 102 ? -25.576 11.838 28.653 1.00 82.19 102 GLY A O 1
ATOM 806 N N . LYS A 1 103 ? -27.713 11.347 28.198 1.00 79.00 103 LYS A N 1
ATOM 807 C CA . LYS A 1 103 ? -27.589 9.911 28.522 1.00 79.00 103 LYS A CA 1
ATOM 808 C C . LYS A 1 103 ? -26.623 9.142 27.603 1.00 79.00 103 LYS A C 1
ATOM 810 O O . LYS A 1 103 ? -26.128 8.095 27.999 1.00 79.00 103 LYS A O 1
ATOM 815 N N . GLY A 1 104 ? -26.352 9.658 26.400 1.00 84.88 104 GLY A N 1
ATOM 816 C CA . GLY A 1 104 ? -25.562 8.961 25.380 1.00 84.88 104 GLY A CA 1
ATOM 817 C C . GLY A 1 104 ? -26.279 7.731 24.813 1.00 84.88 104 GLY A C 1
ATOM 818 O O . GLY A 1 104 ? -27.373 7.367 25.249 1.00 84.88 104 GLY A O 1
ATOM 819 N N . LYS A 1 105 ? -25.681 7.101 23.802 1.00 84.88 105 LYS A N 1
ATOM 820 C CA . LYS A 1 105 ? -26.107 5.806 23.257 1.00 84.88 105 LYS A CA 1
ATOM 821 C C . LYS A 1 105 ? -25.063 4.761 23.634 1.00 84.88 105 LYS A C 1
ATOM 823 O O . LYS A 1 105 ? -23.898 4.919 23.281 1.00 84.88 105 LYS A O 1
ATOM 828 N N . LEU A 1 106 ? -25.485 3.728 24.359 1.00 85.81 106 LEU A N 1
ATOM 829 C CA . LEU A 1 106 ? -24.626 2.622 24.776 1.00 85.81 106 LEU A CA 1
ATOM 830 C C . LEU A 1 106 ? -24.613 1.523 23.707 1.00 85.81 106 LEU A C 1
ATOM 832 O O . LEU A 1 106 ? -25.660 1.136 23.185 1.00 85.81 106 LEU A O 1
ATOM 836 N N . PHE A 1 107 ? -23.426 1.018 23.401 1.00 83.38 107 PHE A N 1
ATOM 837 C CA . PHE A 1 107 ? -23.183 -0.098 22.500 1.00 83.38 107 PHE A CA 1
ATOM 838 C C . PHE A 1 107 ? -22.480 -1.208 23.280 1.00 83.38 107 PHE A C 1
ATOM 840 O O . PHE A 1 107 ? -21.278 -1.149 23.503 1.00 83.38 107 PHE A O 1
ATOM 847 N N . GLU A 1 108 ? -23.240 -2.215 23.702 1.00 80.06 108 GLU A N 1
ATOM 848 C CA . GLU A 1 108 ? -22.752 -3.305 24.566 1.00 80.06 108 GLU A CA 1
ATOM 849 C C . GLU A 1 108 ? -22.119 -4.465 23.791 1.00 80.06 108 GLU A C 1
ATOM 851 O O . GLU A 1 108 ? -21.383 -5.278 24.335 1.00 80.06 108 GLU A O 1
ATOM 856 N N . ASN A 1 109 ? -22.431 -4.584 22.501 1.00 70.12 109 ASN A N 1
ATOM 857 C CA . ASN A 1 109 ? -21.943 -5.671 21.668 1.00 70.12 109 ASN A CA 1
ATOM 858 C C . ASN A 1 109 ? -20.932 -5.127 20.659 1.00 70.12 109 ASN A C 1
ATOM 860 O O . ASN A 1 109 ? -21.293 -4.709 19.557 1.00 70.12 109 ASN A O 1
ATOM 864 N N . LEU A 1 110 ? -19.661 -5.143 21.060 1.00 68.44 110 LEU A N 1
ATOM 865 C CA . LEU A 1 110 ? -18.530 -4.719 20.231 1.00 68.44 110 LEU A CA 1
ATOM 866 C C . LEU A 1 110 ? -17.951 -5.852 19.373 1.00 68.44 110 LEU A C 1
ATOM 868 O O . LEU A 1 110 ? -17.002 -5.627 18.625 1.00 68.44 110 LEU A O 1
ATOM 872 N N . SER A 1 111 ? -18.528 -7.061 19.428 1.00 62.50 111 SER A N 1
ATOM 873 C CA . SER A 1 111 ? -18.069 -8.193 18.619 1.00 62.50 111 SER A CA 1
ATOM 874 C C . SER A 1 111 ? -18.127 -7.837 17.129 1.00 62.50 111 SER A C 1
ATOM 876 O O . SER A 1 111 ? -19.204 -7.578 16.585 1.00 62.50 111 SER A O 1
ATOM 878 N N . GLY A 1 112 ? -16.961 -7.801 16.483 1.00 61.75 112 GLY A N 1
ATOM 879 C CA . GLY A 1 112 ? -16.797 -7.391 15.085 1.00 61.75 112 GLY A CA 1
ATOM 880 C C . GLY A 1 112 ? -16.410 -5.920 14.867 1.00 61.75 112 GLY A C 1
ATOM 881 O O . GLY A 1 112 ? -16.126 -5.559 13.726 1.00 61.75 112 GLY A O 1
ATOM 882 N N . PHE A 1 113 ? -16.365 -5.093 15.919 1.00 59.44 113 PHE A N 1
ATOM 883 C CA . PHE A 1 113 ? -15.827 -3.723 15.896 1.00 59.44 113 PHE A CA 1
ATOM 884 C C . PHE A 1 113 ? -14.422 -3.635 16.485 1.00 59.44 113 PHE A C 1
ATOM 886 O O . PHE A 1 113 ? -13.572 -2.938 15.934 1.00 59.44 113 PHE A O 1
ATOM 893 N N . THR A 1 114 ? -14.182 -4.331 17.593 1.00 55.34 114 THR A N 1
ATOM 894 C CA . THR A 1 114 ? -12.883 -4.374 18.264 1.00 55.34 114 THR A CA 1
ATOM 895 C C . THR A 1 114 ? -12.115 -5.623 17.841 1.00 55.34 114 THR A C 1
ATOM 897 O O . THR A 1 114 ? -12.688 -6.696 17.638 1.00 55.34 114 THR A O 1
ATOM 900 N N . ARG A 1 115 ? -10.803 -5.470 17.648 1.00 56.34 115 ARG A N 1
ATOM 901 C CA . ARG A 1 115 ? -9.858 -6.587 17.619 1.00 56.34 115 ARG A CA 1
ATOM 902 C C . ARG A 1 115 ? -9.171 -6.575 18.973 1.00 56.34 115 ARG A C 1
ATOM 904 O O . ARG A 1 115 ? -8.569 -5.564 19.318 1.00 56.34 115 ARG A O 1
ATOM 911 N N . GLU A 1 116 ? -9.321 -7.649 19.733 1.00 54.47 116 GLU A N 1
ATOM 912 C CA . GLU A 1 116 ? -8.480 -7.882 20.901 1.00 54.47 116 GLU A CA 1
ATOM 913 C C . GLU A 1 116 ? -7.071 -8.158 20.364 1.00 54.47 116 GLU A C 1
ATOM 915 O O . GLU A 1 116 ? -6.878 -9.060 19.548 1.00 54.47 116 GLU A O 1
ATOM 920 N N . PHE A 1 117 ? -6.123 -7.293 20.712 1.00 47.25 117 PHE A N 1
ATOM 921 C CA . PHE A 1 117 ? -4.706 -7.552 20.507 1.00 47.25 117 PHE A CA 1
ATOM 922 C C . PHE A 1 117 ? -4.191 -8.080 21.844 1.00 47.25 117 PHE A C 1
ATOM 924 O O . PHE A 1 117 ? -4.173 -7.333 22.818 1.00 47.25 117 PHE A O 1
ATOM 931 N N . GLU A 1 118 ? -3.839 -9.363 21.903 1.00 47.84 118 GLU A N 1
ATOM 932 C CA . GLU A 1 118 ? -2.995 -9.867 22.985 1.00 47.84 118 GLU A CA 1
ATOM 933 C C . GLU A 1 118 ? -1.590 -9.311 22.747 1.00 47.84 118 GLU A C 1
ATOM 935 O O . GLU A 1 118 ? -0.934 -9.632 21.754 1.00 47.84 118 GLU A O 1
ATOM 940 N N . GLU A 1 119 ? -1.170 -8.395 23.615 1.00 47.00 119 GLU A N 1
ATOM 941 C CA . GLU A 1 119 ? 0.222 -7.976 23.720 1.00 47.00 119 GLU A CA 1
ATOM 942 C C . GLU A 1 119 ? 0.971 -9.121 24.414 1.00 47.00 119 GLU A C 1
ATOM 944 O O . GLU A 1 119 ? 0.881 -9.294 25.628 1.00 47.00 119 GLU A O 1
ATOM 949 N N . GLU A 1 120 ? 1.659 -9.963 23.641 1.00 45.69 120 GLU A N 1
ATOM 950 C CA . GLU A 1 120 ? 2.690 -10.832 24.207 1.00 45.69 120 GLU A CA 1
ATOM 951 C C . GLU A 1 120 ? 3.867 -9.929 24.603 1.00 45.69 120 GLU A C 1
ATOM 953 O O . GLU A 1 120 ? 4.654 -9.502 23.756 1.00 45.69 120 GLU A O 1
ATOM 958 N N . GLU A 1 121 ? 3.962 -9.588 25.891 1.00 43.16 121 GLU A N 1
ATOM 959 C CA . GLU A 1 121 ? 5.193 -9.043 26.465 1.00 43.16 121 GLU A CA 1
ATOM 960 C C . GLU A 1 121 ? 6.300 -10.101 26.321 1.00 43.16 121 GLU A C 1
ATOM 962 O O . GLU A 1 121 ? 6.372 -11.068 27.083 1.00 43.16 121 GLU A O 1
ATOM 967 N N . GLU A 1 122 ? 7.187 -9.925 25.337 1.00 45.81 122 GLU A N 1
ATOM 968 C CA . GLU A 1 122 ? 8.506 -10.556 25.366 1.00 45.81 122 GLU A CA 1
ATOM 969 C C . GLU A 1 122 ? 9.286 -9.961 26.547 1.00 45.81 122 GLU A C 1
ATOM 971 O O . GLU A 1 122 ? 9.848 -8.868 26.473 1.00 45.81 122 GLU A O 1
ATOM 976 N N . VAL A 1 123 ? 9.299 -10.694 27.660 1.00 42.78 123 VAL A N 1
ATOM 977 C CA . VAL A 1 123 ? 10.212 -10.459 28.780 1.00 42.78 123 VAL A CA 1
ATOM 978 C C . VAL A 1 123 ? 11.629 -10.797 28.305 1.00 42.78 123 VAL A C 1
ATOM 980 O O . VAL A 1 123 ? 11.985 -11.972 28.189 1.00 42.78 123 VAL A O 1
ATOM 983 N N . GLY A 1 124 ? 12.406 -9.760 27.988 1.00 38.59 124 GLY A N 1
ATOM 984 C CA . GLY A 1 124 ? 13.854 -9.818 27.764 1.00 38.59 124 GLY A CA 1
ATOM 985 C C . GLY A 1 124 ? 14.647 -9.502 29.023 1.00 38.59 124 GLY A C 1
ATOM 986 O O . GLY A 1 124 ? 14.222 -8.591 29.769 1.00 38.59 124 GLY A O 1
#

Sequence (124 aa):
SEAQNGKSSCDRVAAQVKRKLRDYVARGKNIVSEKDLYEAIAQCGLKGLSVYLVKVKREKKEKVENDLVKTLKPKKMEGISGFGHFEFEEKTVRAWKMCGIGKGKLFENLSGFTREFEEEEEVG

pLDDT: mean 73.25, std 16.76, range [38.59, 91.56]

Organism: NCBI:txid358040

Radius of gyration: 23.1 Å; chains: 1; bounding box: 43×50×52 Å

Foldseek 3Di:
DDDPPPPVVVVVVVVVLVVQLVVCVVVVDDDDDPVSSQCSNVVPPDPPDDDDDDDDPPPPPPPPCPPCVVVDPQDDPPPPVQFDDWDDDPQKIFTDNDDPPDPGDIDRHCVNVDDDDPPPPPPD